Protein AF-A0A3K0WGS9-F1 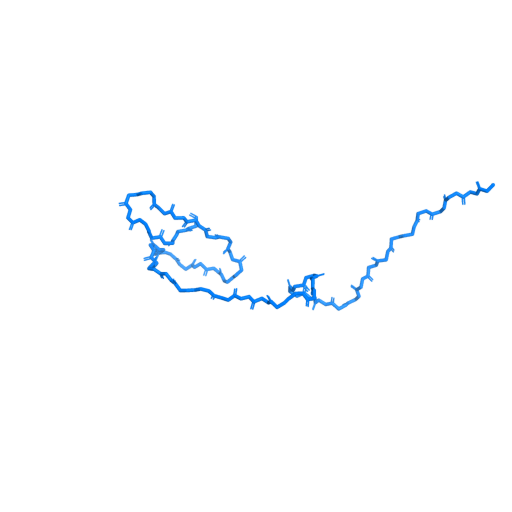(afdb_monomer)

pLDDT: mean 91.73, std 9.57, range [59.5, 98.75]

Sequence (52 aa):
MVTKTITEQRAEVRIFAGNDPAHTATGSSGISSPTPALTPLMLDEATGKLVV

Radius of gyration: 18.85 Å; Cα contacts (8 Å, |Δi|>4): 30; chains: 1; bounding box: 32×25×57 Å

Foldseek 3Di:
DDDDDDDDDDPDDDPDPDDDDDDDDDFAAPDDDDDDPPDDWDADPVPRHTDD

Solvent-accessible surface area (backbone atoms only — not comparable to full-atom values): 4004 Å² total; per-residue (Å²): 137,83,90,78,90,78,88,85,78,79,90,71,91,57,96,61,91,68,87,74,87,87,83,85,86,87,79,58,76,61,69,88,66,97,71,70,86,94,63,76,73,47,68,39,88,91,77,67,20,41,29,120

Structure (mmCIF, N/CA/C/O backbone):
data_AF-A0A3K0WGS9-F1
#
_entry.id   AF-A0A3K0WGS9-F1
#
loop_
_atom_site.group_PDB
_atom_site.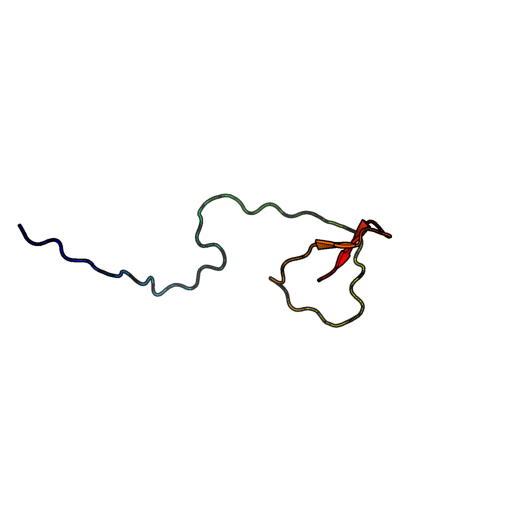id
_atom_site.type_symbol
_atom_site.label_atom_id
_atom_site.label_alt_id
_atom_site.label_comp_id
_atom_site.label_asym_id
_atom_site.label_entity_id
_atom_site.label_seq_id
_atom_site.pdbx_PDB_ins_code
_atom_site.Cartn_x
_atom_site.Cartn_y
_atom_site.Cartn_z
_atom_site.occupancy
_atom_site.B_iso_or_equiv
_atom_site.auth_seq_id
_atom_site.auth_comp_id
_atom_site.auth_asym_id
_atom_site.auth_atom_id
_atom_site.pdbx_PDB_model_num
ATOM 1 N N . MET A 1 1 ? 5.583 11.639 -46.226 1.00 59.50 1 MET A N 1
ATOM 2 C CA . MET A 1 1 ? 6.179 11.484 -44.881 1.00 59.50 1 MET A CA 1
ATOM 3 C C . MET A 1 1 ? 5.444 10.334 -44.208 1.00 59.50 1 MET A C 1
ATOM 5 O O . MET A 1 1 ? 4.223 10.368 -44.207 1.00 59.50 1 MET A O 1
ATOM 9 N N . VAL A 1 2 ? 6.138 9.283 -43.767 1.00 71.50 2 VAL A N 1
ATOM 10 C CA . VAL A 1 2 ? 5.511 8.097 -43.150 1.00 71.50 2 VAL A CA 1
ATOM 11 C C . VAL A 1 2 ? 5.821 8.126 -41.658 1.00 71.50 2 VAL A C 1
ATOM 13 O O . VAL A 1 2 ? 6.992 8.165 -41.285 1.00 71.50 2 VAL A O 1
ATOM 16 N N . THR A 1 3 ? 4.793 8.132 -40.812 1.00 80.31 3 THR A N 1
ATOM 17 C CA . THR A 1 3 ? 4.953 8.047 -39.356 1.00 80.31 3 THR A CA 1
ATOM 18 C C . THR A 1 3 ? 5.316 6.616 -38.986 1.00 80.31 3 THR A C 1
ATOM 20 O O . THR A 1 3 ? 4.587 5.684 -39.322 1.00 80.31 3 THR A O 1
ATOM 23 N N . LYS A 1 4 ? 6.450 6.429 -38.307 1.00 81.00 4 LYS A N 1
ATOM 24 C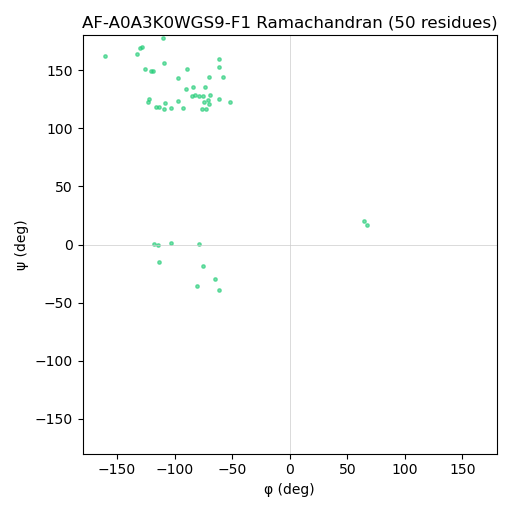 CA . LYS A 1 4 ? 6.896 5.121 -37.824 1.00 81.00 4 LYS A CA 1
ATOM 25 C C . LYS A 1 4 ? 6.765 5.093 -36.306 1.00 81.00 4 LYS A C 1
ATOM 27 O O . LYS A 1 4 ? 7.427 5.869 -35.624 1.00 81.00 4 LYS A O 1
ATOM 32 N N . THR A 1 5 ? 5.917 4.210 -35.790 1.00 83.88 5 THR A N 1
ATOM 33 C CA . THR A 1 5 ? 5.833 3.946 -34.349 1.00 83.88 5 THR A CA 1
ATOM 34 C C . THR A 1 5 ? 6.983 3.030 -3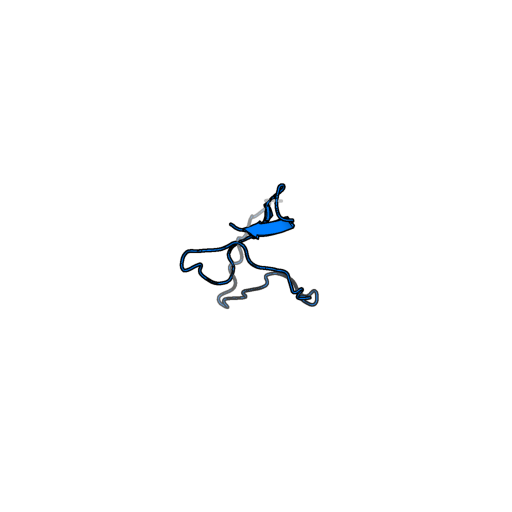3.956 1.00 83.88 5 THR A C 1
ATOM 36 O O . THR A 1 5 ? 7.189 1.990 -34.584 1.00 83.88 5 THR A O 1
ATOM 39 N N . ILE A 1 6 ? 7.743 3.426 -32.939 1.00 83.12 6 ILE A N 1
ATOM 40 C CA . ILE A 1 6 ? 8.854 2.648 -32.392 1.00 83.12 6 ILE A CA 1
ATOM 41 C C . ILE A 1 6 ? 8.547 2.428 -30.912 1.00 83.12 6 ILE A C 1
ATOM 43 O O . ILE A 1 6 ? 8.289 3.390 -30.191 1.00 83.12 6 ILE A O 1
ATOM 47 N N . THR A 1 7 ? 8.540 1.173 -30.472 1.00 81.88 7 THR A N 1
ATOM 48 C CA . THR A 1 7 ? 8.390 0.820 -29.057 1.00 81.88 7 THR A CA 1
ATOM 49 C C . THR A 1 7 ? 9.778 0.687 -28.449 1.00 81.88 7 THR A C 1
ATOM 51 O O . THR A 1 7 ? 10.556 -0.166 -28.868 1.00 81.88 7 THR A O 1
ATOM 54 N N . GLU A 1 8 ? 10.094 1.531 -27.472 1.00 78.69 8 GLU A N 1
ATOM 55 C CA . GLU A 1 8 ? 11.320 1.424 -26.684 1.00 78.69 8 GLU A CA 1
ATOM 56 C C . GLU A 1 8 ? 11.003 0.689 -25.377 1.00 78.69 8 GLU A C 1
ATOM 58 O O . GLU A 1 8 ? 10.128 1.105 -24.618 1.00 78.69 8 GLU A O 1
ATOM 63 N N . GLN A 1 9 ? 11.705 -0.414 -25.114 1.00 75.38 9 GLN A N 1
ATOM 64 C CA . GLN A 1 9 ? 11.629 -1.133 -23.845 1.00 75.38 9 GLN A CA 1
ATOM 65 C C . GLN A 1 9 ? 12.977 -1.007 -23.138 1.00 75.38 9 GLN A C 1
ATOM 67 O O . GLN A 1 9 ? 14.005 -1.443 -23.655 1.00 75.38 9 GLN A O 1
ATOM 72 N N . ARG A 1 10 ? 12.982 -0.398 -21.951 1.00 71.06 10 ARG A N 1
ATOM 73 C CA . ARG A 1 10 ? 14.188 -0.299 -21.122 1.00 71.06 10 ARG A CA 1
ATOM 74 C C . ARG A 1 10 ? 14.487 -1.666 -20.501 1.00 71.06 10 ARG A C 1
ATOM 76 O O . ARG A 1 10 ? 13.578 -2.320 -20.001 1.00 71.06 10 ARG A O 1
ATOM 83 N N . ALA A 1 11 ? 15.753 -2.083 -20.533 1.00 73.25 11 ALA A N 1
ATOM 84 C CA . ALA A 1 11 ? 16.195 -3.374 -19.994 1.00 73.25 11 ALA A CA 1
ATOM 85 C C . ALA A 1 11 ? 16.268 -3.406 -18.452 1.00 73.25 11 ALA A C 1
ATOM 87 O O . ALA A 1 11 ? 16.297 -4.477 -17.853 1.00 73.25 11 ALA A O 1
ATOM 88 N N . GLU A 1 12 ? 16.306 -2.239 -17.805 1.00 80.00 12 GLU A N 1
ATOM 89 C CA . GLU A 1 12 ? 16.417 -2.104 -16.351 1.00 80.00 12 GLU A CA 1
ATOM 90 C C . GLU A 1 12 ? 15.045 -2.184 -15.675 1.00 80.00 12 GLU A C 1
ATOM 92 O O . GLU A 1 12 ? 14.135 -1.416 -16.001 1.00 80.00 12 GLU A O 1
ATOM 97 N N . VAL A 1 13 ? 14.913 -3.057 -14.673 1.00 80.00 13 VAL A N 1
ATOM 98 C CA . VAL A 1 13 ? 13.731 -3.087 -13.805 1.00 80.00 13 VAL A CA 1
ATOM 99 C C . VAL A 1 13 ? 13.775 -1.876 -12.876 1.00 80.00 13 VAL A C 1
ATOM 101 O O . VAL A 1 13 ? 14.669 -1.7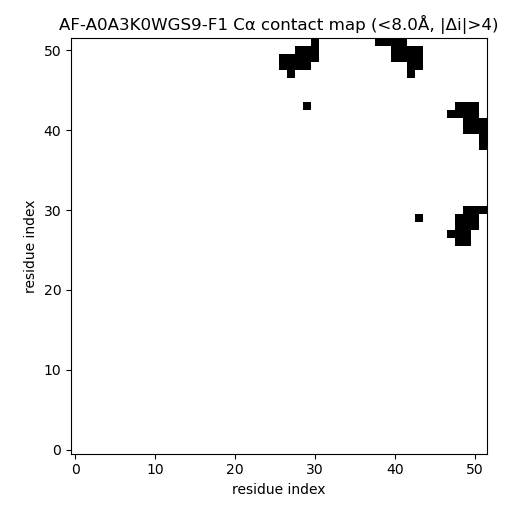56 -12.040 1.00 80.00 13 VAL A O 1
A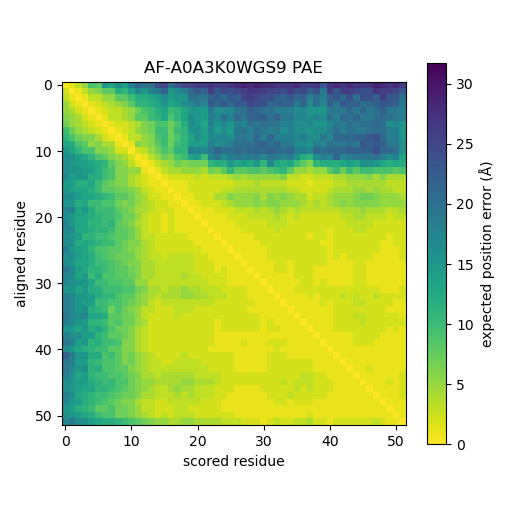TOM 104 N N . ARG A 1 14 ? 12.792 -0.984 -13.003 1.00 85.25 14 ARG A N 1
ATOM 105 C CA . ARG A 1 14 ? 12.585 0.141 -12.086 1.00 85.25 14 ARG A CA 1
ATOM 106 C C . ARG A 1 14 ? 11.248 -0.034 -11.382 1.00 85.25 14 ARG A C 1
ATOM 108 O O . ARG A 1 14 ? 10.213 -0.052 -12.037 1.00 85.25 14 ARG A O 1
ATOM 115 N N . ILE A 1 15 ? 11.282 -0.161 -10.053 1.00 89.19 15 ILE A N 1
ATOM 116 C CA . ILE A 1 15 ? 10.073 -0.277 -9.215 1.00 89.19 15 ILE A CA 1
ATOM 117 C C . ILE A 1 15 ? 9.219 0.992 -9.355 1.00 89.19 15 ILE A C 1
ATOM 119 O O . ILE A 1 15 ? 8.001 0.915 -9.468 1.00 89.19 15 ILE A O 1
ATOM 123 N N . PHE A 1 16 ? 9.876 2.152 -9.426 1.00 91.62 16 PHE A N 1
ATOM 124 C CA . PHE A 1 16 ? 9.253 3.427 -9.757 1.00 91.62 16 PHE A CA 1
ATOM 125 C C . PHE A 1 16 ? 9.582 3.795 -11.206 1.00 91.62 16 PHE A C 1
ATOM 127 O O . PHE A 1 16 ? 10.745 3.990 -11.558 1.00 91.62 16 PHE A O 1
ATOM 134 N N . ALA A 1 17 ? 8.557 3.903 -12.052 1.00 90.62 17 ALA A N 1
ATOM 135 C CA . ALA A 1 17 ? 8.697 4.368 -13.436 1.00 90.62 17 ALA A CA 1
ATOM 136 C C . ALA A 1 17 ? 8.813 5.907 -13.553 1.00 90.62 17 ALA A C 1
ATOM 138 O O . ALA A 1 17 ? 8.920 6.427 -14.663 1.00 90.62 17 ALA A O 1
ATOM 139 N N . GLY A 1 18 ? 8.788 6.619 -12.419 1.00 88.88 18 GLY A N 1
ATOM 140 C CA . GLY A 1 18 ? 8.939 8.070 -12.296 1.00 88.88 18 GLY A CA 1
ATOM 141 C C . GLY A 1 18 ? 10.262 8.484 -11.647 1.00 88.88 18 GLY A C 1
ATOM 142 O O . GLY A 1 18 ? 11.086 7.650 -11.267 1.00 88.88 18 GLY A O 1
ATOM 143 N N . ASN A 1 19 ? 10.475 9.794 -11.556 1.00 92.81 19 ASN A N 1
ATOM 144 C CA . ASN A 1 19 ? 11.652 10.427 -10.952 1.00 92.81 19 ASN A CA 1
ATOM 145 C C . ASN A 1 19 ? 11.306 11.297 -9.732 1.00 92.81 19 ASN A C 1
ATOM 147 O O . ASN A 1 19 ? 12.192 11.934 -9.161 1.00 92.81 19 ASN A O 1
ATOM 151 N N . ASP A 1 20 ? 10.031 11.360 -9.367 1.00 96.19 20 ASP A N 1
ATOM 152 C CA . ASP A 1 20 ? 9.540 12.014 -8.167 1.00 96.19 20 ASP A CA 1
ATOM 153 C C . ASP A 1 20 ? 9.943 11.230 -6.902 1.00 96.19 20 ASP A C 1
ATOM 155 O O . ASP A 1 20 ? 10.001 9.995 -6.922 1.00 96.19 20 ASP A O 1
ATOM 159 N N . PRO A 1 21 ? 10.256 11.917 -5.787 1.00 96.81 21 PRO A N 1
ATOM 160 C CA . PRO A 1 21 ? 10.526 11.245 -4.524 1.00 96.81 21 PRO A CA 1
ATOM 161 C C . PRO A 1 21 ? 9.310 10.449 -4.035 1.00 96.81 21 PRO A C 1
ATOM 163 O O . PRO A 1 21 ? 8.232 11.001 -3.828 1.00 96.81 21 PRO A O 1
ATOM 166 N N . ALA A 1 22 ? 9.501 9.156 -3.771 1.00 96.81 22 ALA A N 1
ATOM 167 C CA . ALA A 1 22 ? 8.486 8.340 -3.117 1.00 96.81 22 ALA A CA 1
ATOM 168 C C . ALA A 1 22 ? 8.448 8.656 -1.612 1.00 96.81 22 ALA A C 1
ATOM 170 O O . ALA A 1 22 ? 9.418 8.420 -0.888 1.00 96.81 22 ALA A O 1
ATOM 171 N N . HIS A 1 23 ? 7.317 9.173 -1.136 1.00 98.06 23 HIS A N 1
ATOM 172 C CA . HIS A 1 23 ? 7.075 9.419 0.285 1.00 98.06 23 HIS A CA 1
ATOM 173 C C . HIS A 1 23 ? 6.284 8.267 0.916 1.00 98.06 23 HIS A C 1
ATOM 175 O O . HIS A 1 23 ? 5.395 7.693 0.291 1.00 98.06 23 HIS A O 1
ATOM 181 N N . THR A 1 24 ? 6.595 7.936 2.169 1.00 98.06 24 THR A N 1
ATOM 182 C CA . THR A 1 24 ? 5.946 6.849 2.920 1.00 98.06 24 THR A CA 1
ATOM 183 C C . THR A 1 24 ? 5.057 7.385 4.038 1.00 98.06 24 THR A C 1
ATOM 185 O O . THR A 1 24 ? 5.320 8.458 4.579 1.00 98.06 24 THR A O 1
ATOM 188 N N . ALA A 1 25 ? 4.067 6.594 4.449 1.00 98.00 25 ALA A N 1
ATOM 189 C CA . ALA A 1 25 ? 3.216 6.861 5.606 1.00 98.00 25 ALA A CA 1
ATOM 190 C C . ALA A 1 25 ? 3.090 5.614 6.496 1.00 98.00 25 ALA A C 1
ATOM 192 O O . ALA A 1 25 ? 3.394 4.500 6.067 1.00 98.00 25 ALA A O 1
ATOM 193 N N . THR A 1 26 ? 2.631 5.803 7.733 1.00 98.38 26 THR A N 1
ATOM 194 C CA . THR A 1 26 ? 2.311 4.725 8.678 1.00 98.38 26 THR A CA 1
ATOM 195 C C . THR A 1 26 ? 0.829 4.769 9.051 1.00 98.38 26 THR A C 1
ATOM 197 O O . THR A 1 26 ? 0.213 5.833 9.068 1.00 98.38 26 THR A O 1
ATOM 200 N N . GLY A 1 27 ? 0.243 3.608 9.349 1.00 97.75 27 GLY A N 1
ATOM 201 C CA . GLY A 1 27 ? -1.157 3.479 9.756 1.00 97.75 27 GLY A CA 1
ATOM 202 C C . GLY A 1 27 ? -1.415 2.161 10.485 1.00 97.75 27 GLY A C 1
ATOM 203 O O . GLY A 1 27 ? -0.604 1.237 10.416 1.00 97.75 27 GLY A O 1
ATOM 204 N N . SER A 1 28 ? -2.531 2.076 11.215 1.00 98.56 28 SER A N 1
ATOM 205 C CA . SER A 1 28 ? -2.927 0.842 11.905 1.00 98.56 2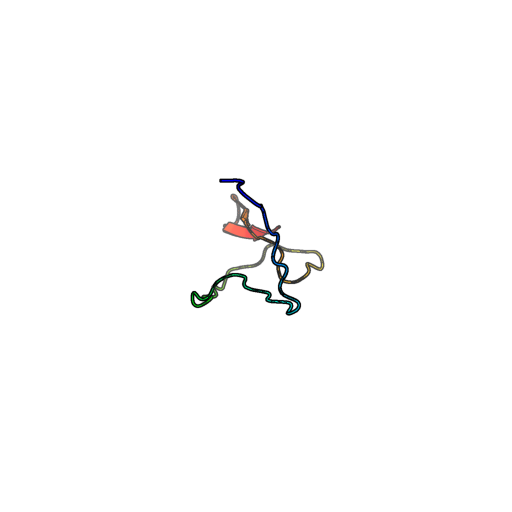8 SER A CA 1
ATOM 206 C C . SER A 1 28 ? -3.339 -0.222 10.886 1.00 98.56 28 SER A C 1
ATOM 208 O O . SER A 1 28 ? -4.166 0.051 10.021 1.00 98.56 28 SER A O 1
ATOM 210 N N . SER A 1 29 ? -2.773 -1.427 10.983 1.00 98.50 29 SER A N 1
ATOM 211 C CA . SER A 1 29 ? -3.105 -2.543 10.089 1.00 98.50 29 SER A CA 1
ATOM 212 C C . SER A 1 29 ? -4.355 -3.290 10.562 1.00 98.50 29 SER A C 1
ATOM 214 O O . SER A 1 29 ? -4.498 -3.598 11.749 1.00 98.50 29 SER A O 1
ATOM 216 N N . GLY A 1 30 ? -5.244 -3.604 9.620 1.00 98.44 30 GLY A N 1
ATOM 217 C CA . GLY A 1 30 ? -6.363 -4.535 9.782 1.00 98.44 30 GLY A CA 1
ATOM 218 C C . GLY A 1 30 ? -6.118 -5.899 9.126 1.00 98.44 30 GLY A C 1
ATOM 219 O O . GLY A 1 30 ? -6.993 -6.758 9.175 1.00 98.44 30 GLY A O 1
ATOM 220 N N . ILE A 1 31 ? -4.947 -6.113 8.517 1.00 98.44 31 ILE A N 1
ATOM 221 C CA . ILE A 1 31 ? -4.618 -7.324 7.754 1.00 98.44 31 ILE A CA 1
ATOM 222 C C . ILE A 1 31 ? -4.329 -8.499 8.700 1.00 98.44 31 ILE A C 1
ATOM 224 O O . ILE A 1 31 ? -3.479 -8.400 9.585 1.00 98.44 31 ILE A O 1
ATOM 228 N N . SER A 1 32 ? -4.998 -9.633 8.474 1.00 98.12 32 SER A N 1
ATOM 229 C CA . SER A 1 32 ? -4.882 -10.857 9.286 1.00 98.12 32 SER A CA 1
ATOM 230 C C . SER A 1 32 ? -4.264 -12.055 8.550 1.00 98.12 32 SER A C 1
ATOM 232 O O . SER A 1 32 ? -4.081 -13.114 9.149 1.00 98.12 32 SER A O 1
ATOM 234 N N . SER A 1 33 ? -3.897 -11.895 7.275 1.00 98.00 33 SER A N 1
ATOM 235 C CA . SER A 1 33 ? -3.209 -12.904 6.459 1.00 98.00 33 SER A CA 1
ATOM 236 C C . SER A 1 33 ? -1.911 -12.353 5.854 1.00 98.00 33 SER A C 1
ATOM 238 O O . SER A 1 33 ? -1.838 -11.154 5.569 1.00 98.00 33 SER A O 1
ATOM 240 N N . PRO A 1 34 ? -0.885 -13.194 5.604 1.00 98.44 34 PRO A N 1
ATOM 241 C CA . PRO A 1 34 ? 0.342 -12.753 4.943 1.00 98.44 34 PRO A CA 1
ATOM 242 C C . PRO A 1 34 ? 0.041 -12.014 3.635 1.00 98.44 34 PRO A C 1
ATOM 244 O O . PRO A 1 34 ? -0.604 -12.562 2.745 1.00 98.44 34 PRO A O 1
ATOM 247 N N . THR A 1 35 ? 0.505 -10.769 3.534 1.00 97.88 35 THR A N 1
ATOM 248 C CA . THR A 1 35 ? 0.272 -9.893 2.379 1.00 97.88 35 THR A CA 1
ATOM 249 C C . THR A 1 35 ? 1.620 -9.446 1.814 1.00 97.88 35 THR A C 1
ATOM 251 O O . THR A 1 35 ? 2.423 -8.888 2.567 1.00 97.88 35 THR A O 1
ATOM 254 N N . PRO A 1 36 ? 1.912 -9.701 0.525 1.00 98.25 36 PRO A N 1
ATOM 255 C CA . PRO A 1 36 ? 3.154 -9.259 -0.100 1.00 98.25 36 PRO A CA 1
ATOM 256 C C . PRO A 1 36 ? 3.301 -7.733 -0.109 1.00 98.25 36 PRO A C 1
ATOM 258 O O . PRO A 1 36 ? 2.319 -6.989 -0.170 1.00 98.25 36 PRO A O 1
ATOM 261 N N . ALA A 1 37 ? 4.547 -7.258 -0.115 1.00 97.31 37 ALA A N 1
ATOM 262 C CA . ALA A 1 37 ? 4.841 -5.850 -0.366 1.00 97.31 37 ALA A CA 1
ATOM 263 C C . ALA A 1 37 ? 4.365 -5.420 -1.768 1.00 97.31 37 ALA A C 1
ATOM 265 O O . ALA A 1 37 ? 4.206 -6.256 -2.655 1.00 97.31 37 ALA A O 1
ATOM 266 N N . LEU A 1 38 ? 4.189 -4.107 -1.966 1.00 96.56 38 LEU A N 1
ATOM 267 C CA . LEU A 1 38 ? 3.678 -3.497 -3.208 1.00 96.56 38 LEU A CA 1
ATOM 268 C C . LEU A 1 38 ? 2.202 -3.821 -3.526 1.00 96.56 38 LEU A C 1
ATOM 270 O O . LEU A 1 38 ? 1.750 -3.595 -4.646 1.00 96.56 38 LEU A O 1
ATOM 274 N N . THR A 1 39 ? 1.441 -4.297 -2.538 1.00 97.81 39 THR A N 1
ATOM 275 C CA . THR A 1 39 ? -0.019 -4.441 -2.624 1.00 97.81 39 THR A CA 1
ATOM 276 C C . THR A 1 39 ? -0.690 -3.090 -2.326 1.00 97.81 39 THR A C 1
ATOM 278 O O . THR A 1 39 ? -0.355 -2.480 -1.306 1.00 97.81 39 THR A O 1
ATOM 281 N N . PRO A 1 40 ? -1.612 -2.593 -3.174 1.00 98.31 40 PRO A N 1
ATOM 282 C CA . PRO A 1 40 ? -2.419 -1.414 -2.858 1.00 98.31 40 PRO A CA 1
ATOM 283 C C . PRO A 1 40 ? -3.230 -1.612 -1.572 1.00 98.31 40 PRO A C 1
ATOM 285 O O . PRO A 1 40 ? -3.704 -2.713 -1.310 1.00 98.31 40 PRO A O 1
ATOM 288 N N . LEU A 1 41 ? -3.394 -0.546 -0.786 1.00 98.56 41 LEU A N 1
ATOM 289 C CA . LEU A 1 41 ? -4.135 -0.569 0.478 1.00 98.56 41 LEU A CA 1
ATOM 290 C C . LEU A 1 41 ? -5.311 0.408 0.432 1.00 98.56 41 LEU A C 1
ATOM 292 O O . LEU A 1 41 ? -5.213 1.469 -0.188 1.00 98.56 41 LEU A O 1
ATOM 296 N N . MET A 1 42 ? -6.382 0.079 1.150 1.00 98.44 42 MET A N 1
ATOM 297 C CA . MET A 1 42 ? -7.517 0.966 1.413 1.00 98.44 42 MET A CA 1
ATOM 298 C C . MET A 1 42 ? -7.827 1.044 2.911 1.00 98.44 42 MET A C 1
ATOM 300 O O . MET A 1 42 ? -7.267 0.296 3.714 1.00 98.44 42 MET A O 1
ATOM 304 N N . LEU A 1 43 ? -8.701 1.973 3.297 1.00 98.62 43 LEU A N 1
ATOM 305 C CA . LEU A 1 43 ? -9.207 2.064 4.663 1.00 98.62 43 LEU A CA 1
ATOM 306 C C . LEU A 1 43 ? -10.473 1.221 4.806 1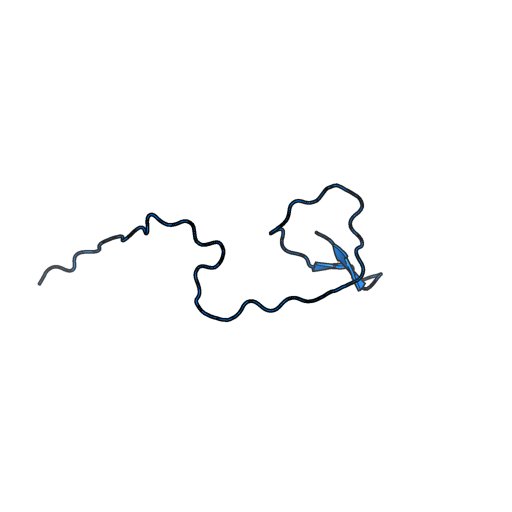.00 98.62 43 LEU A C 1
ATOM 308 O O . LEU A 1 43 ? -11.383 1.308 3.987 1.00 98.62 43 LEU A O 1
ATOM 312 N N . ASP A 1 44 ? -10.532 0.436 5.873 1.00 98.31 44 ASP A N 1
ATOM 313 C CA . ASP A 1 44 ? -11.776 -0.149 6.354 1.00 98.31 44 ASP A CA 1
ATOM 314 C C . ASP A 1 44 ? -12.658 0.954 6.962 1.00 98.31 44 ASP A C 1
ATOM 316 O O . ASP A 1 44 ? -12.226 1.664 7.869 1.00 98.31 44 ASP A O 1
ATOM 320 N N . GLU A 1 45 ? -13.894 1.098 6.486 1.00 98.19 45 GLU A N 1
ATOM 321 C CA . GLU A 1 45 ? -14.793 2.196 6.884 1.00 98.19 45 GLU A CA 1
ATOM 322 C C . GLU A 1 45 ? -15.198 2.153 8.367 1.00 98.19 45 GLU A C 1
ATOM 324 O O . GLU A 1 45 ? -15.441 3.187 8.985 1.00 98.19 45 GLU A O 1
ATOM 329 N N . ALA A 1 46 ? -15.266 0.963 8.971 1.00 98.38 46 ALA A N 1
ATOM 330 C CA . ALA A 1 46 ? -15.703 0.815 10.357 1.00 98.38 46 ALA A CA 1
ATOM 331 C C . ALA A 1 46 ? -14.587 1.135 11.361 1.00 98.38 46 ALA A C 1
ATOM 333 O O . ALA A 1 46 ? -14.843 1.658 12.446 1.00 98.38 46 ALA A O 1
ATOM 334 N N . THR A 1 47 ? -13.348 0.783 11.021 1.00 97.94 47 THR A N 1
ATOM 335 C CA . THR A 1 47 ? -12.206 0.833 11.941 1.00 97.94 47 THR A CA 1
ATOM 336 C C . THR A 1 47 ? -11.150 1.863 11.555 1.00 97.94 47 THR A C 1
ATOM 338 O O . THR A 1 47 ? -10.283 2.169 12.374 1.00 97.94 47 THR A O 1
ATOM 341 N N . GLY A 1 48 ? -11.188 2.378 10.323 1.00 98.31 48 GLY A N 1
ATOM 342 C CA . GLY A 1 48 ? -10.158 3.250 9.760 1.00 98.31 48 GLY A CA 1
ATOM 343 C C . GLY A 1 48 ? -8.796 2.565 9.608 1.00 98.31 48 GLY A C 1
ATOM 344 O O . GLY A 1 48 ? -7.770 3.244 9.569 1.00 98.31 48 GLY A O 1
ATOM 345 N N . LYS A 1 49 ? -8.750 1.227 9.590 1.00 98.62 49 LYS A N 1
ATOM 346 C CA . LYS A 1 49 ? -7.504 0.457 9.476 1.00 98.62 49 LYS A CA 1
ATOM 347 C C . LYS A 1 49 ? -7.142 0.190 8.019 1.00 98.62 49 LYS A C 1
ATOM 349 O O . LYS A 1 49 ? -8.019 0.047 7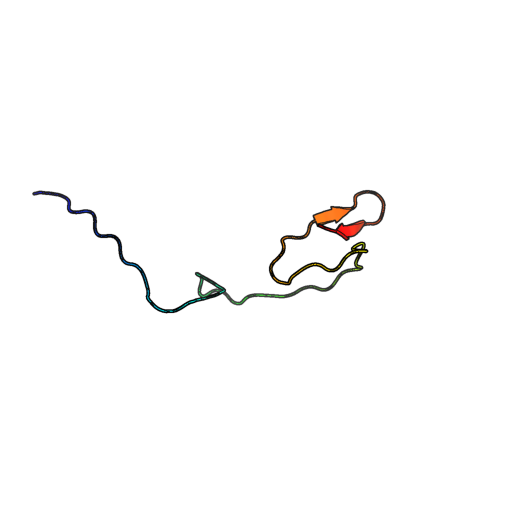.177 1.00 98.62 49 LYS A O 1
ATOM 354 N N . LEU A 1 50 ? -5.845 0.068 7.745 1.00 98.75 50 LEU A N 1
ATOM 355 C CA . LEU A 1 50 ? -5.324 -0.324 6.438 1.00 98.75 50 LEU A CA 1
ATOM 356 C C . LEU A 1 50 ? -5.637 -1.802 6.167 1.00 98.75 50 LEU A C 1
ATOM 358 O O . LEU A 1 50 ? -5.206 -2.674 6.927 1.00 98.75 50 LEU A O 1
ATOM 362 N N . VAL A 1 51 ? -6.362 -2.064 5.084 1.00 98.38 51 VAL A N 1
ATOM 363 C CA . VAL A 1 51 ? -6.735 -3.394 4.580 1.00 98.38 51 VAL A CA 1
ATOM 364 C C . VAL A 1 51 ? -6.413 -3.510 3.085 1.00 98.38 51 VAL A C 1
ATOM 366 O O . VAL A 1 51 ? -6.066 -2.513 2.445 1.00 98.38 51 VAL A O 1
ATOM 369 N N . VAL A 1 52 ? -6.486 -4.735 2.559 1.00 94.81 52 VAL A N 1
ATOM 370 C CA . VAL A 1 52 ? -6.375 -5.053 1.123 1.00 94.81 52 VAL A CA 1
ATOM 371 C C . VAL A 1 52 ? -7.740 -5.218 0.479 1.00 94.81 52 VAL A C 1
ATOM 373 O O . VAL A 1 52 ? -8.664 -5.661 1.199 1.00 94.81 52 VAL A O 1
#

InterPro domains:
  IPR036630 Head decoration protein D superfamily [SSF51274] (13-52)

Mean predicted aligned error: 6.91 Å

Secondary structure (DSSP, 8-state):
----------SS--S-SS-SPPP-----B---S---TT---EE-TTT--EE-

Organism: Escherichia coli (NCBI:txid562)